Protein AF-A0A1W1XNQ3-F1 (afdb_monomer_lite)

Sequence (51 aa):
SGQVRVTTTMVNDEGQMIHIRNTSEPEPIHVQIYNALGLPRSPLKRVLSID

Foldseek 3Di:
DAKDKDWDWDADPVRDIDIDIDIDQGDPVLVVVCVVVVHDRDPDDDDPDDD

Structure (mmCIF, N/CA/C/O backbone):
data_AF-A0A1W1XNQ3-F1
#
_entry.id   AF-A0A1W1XNQ3-F1
#
loop_
_atom_site.group_PDB
_atom_site.id
_atom_site.type_symbol
_atom_site.label_atom_id
_atom_site.label_alt_id
_atom_site.label_comp_id
_atom_site.label_asym_id
_atom_site.label_entity_id
_atom_site.label_seq_id
_atom_site.pdbx_PDB_ins_code
_atom_site.Cartn_x
_atom_site.Cartn_y
_atom_site.Cartn_z
_atom_site.occupancy
_atom_site.B_iso_or_equiv
_atom_site.auth_seq_id
_atom_site.auth_comp_id
_atom_site.auth_asym_id
_atom_site.auth_atom_id
_atom_site.pdbx_PDB_model_num
ATOM 1 N N . SER A 1 1 ? 10.204 15.264 -6.908 1.00 64.94 1 SER A N 1
ATOM 2 C CA . SER A 1 1 ? 9.059 14.651 -6.214 1.00 64.94 1 SER A CA 1
ATOM 3 C C . SER A 1 1 ? 9.516 13.279 -5.724 1.00 64.94 1 SER A C 1
ATOM 5 O O . SER A 1 1 ? 10.575 12.840 -6.156 1.00 64.94 1 SER A O 1
ATOM 7 N N . GLY A 1 2 ? 8.861 12.684 -4.730 1.00 81.62 2 GLY A N 1
ATOM 8 C CA . GLY A 1 2 ? 9.301 11.429 -4.112 1.00 81.62 2 GLY A CA 1
ATOM 9 C C . GLY A 1 2 ? 8.110 10.559 -3.731 1.00 81.62 2 GLY A C 1
ATOM 10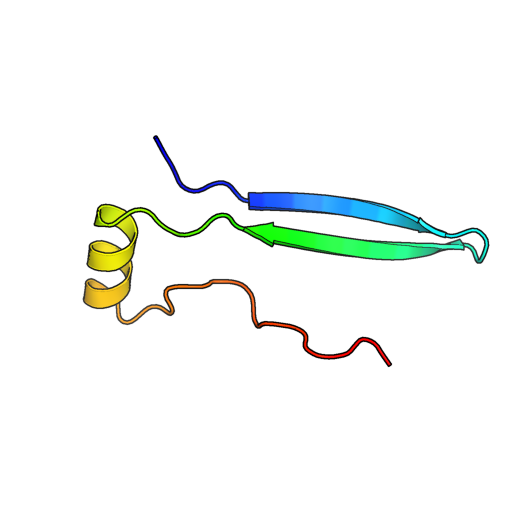 O O . GLY A 1 2 ? 6.982 11.044 -3.667 1.00 81.62 2 GLY A O 1
ATOM 11 N N . GLN A 1 3 ? 8.353 9.275 -3.472 1.00 86.69 3 GLN A N 1
ATOM 12 C CA . GLN A 1 3 ? 7.308 8.388 -2.965 1.00 86.69 3 GLN A CA 1
ATOM 13 C C . GLN A 1 3 ? 7.004 8.707 -1.494 1.00 86.69 3 GLN A C 1
ATOM 15 O O . GLN A 1 3 ? 7.918 8.894 -0.690 1.00 86.69 3 GLN A O 1
ATOM 20 N N . VAL A 1 4 ? 5.721 8.743 -1.131 1.00 88.88 4 VAL A N 1
ATOM 21 C CA . VAL A 1 4 ? 5.265 9.084 0.223 1.00 88.88 4 VAL A CA 1
ATOM 22 C C . VAL A 1 4 ? 4.530 7.903 0.845 1.00 88.88 4 VAL A C 1
ATOM 24 O O . VAL A 1 4 ? 3.730 7.234 0.194 1.00 88.88 4 VAL A O 1
ATOM 27 N N . ARG A 1 5 ? 4.767 7.670 2.140 1.00 89.31 5 ARG A N 1
ATOM 28 C CA . ARG A 1 5 ? 4.013 6.714 2.956 1.00 89.31 5 ARG A CA 1
ATOM 29 C C . ARG A 1 5 ? 3.351 7.430 4.123 1.00 89.31 5 ARG A C 1
ATOM 31 O O . ARG A 1 5 ? 4.022 8.128 4.876 1.00 89.31 5 ARG A O 1
ATOM 38 N N . VAL A 1 6 ? 2.059 7.185 4.305 1.00 90.88 6 VAL A N 1
ATOM 39 C CA . VAL A 1 6 ? 1.256 7.709 5.412 1.00 90.88 6 VAL A CA 1
ATOM 40 C C . VAL A 1 6 ? 0.829 6.548 6.302 1.00 90.88 6 VAL A C 1
ATOM 42 O O . VAL A 1 6 ? 0.392 5.503 5.820 1.00 90.88 6 VAL A O 1
ATOM 45 N N . THR A 1 7 ? 0.997 6.716 7.611 1.00 92.81 7 THR A N 1
ATOM 46 C CA . THR A 1 7 ? 0.472 5.793 8.622 1.00 92.81 7 THR A CA 1
ATOM 47 C C . THR A 1 7 ? -0.477 6.564 9.518 1.00 92.81 7 THR A C 1
ATOM 49 O O . THR A 1 7 ? -0.088 7.576 10.094 1.00 92.81 7 THR A O 1
ATOM 52 N N . THR A 1 8 ? -1.700 6.069 9.630 1.00 92.88 8 THR A N 1
ATOM 53 C CA . THR A 1 8 ? -2.750 6.624 10.473 1.00 92.88 8 THR A CA 1
ATOM 54 C C . THR A 1 8 ? -3.084 5.600 11.544 1.00 92.88 8 THR A C 1
ATOM 56 O O . THR A 1 8 ? -3.416 4.457 11.230 1.00 92.88 8 THR A O 1
ATOM 59 N N . THR A 1 9 ? -2.990 6.014 12.803 1.00 94.75 9 THR A N 1
ATOM 60 C CA . THR A 1 9 ? -3.436 5.217 13.946 1.00 94.75 9 THR A CA 1
ATOM 61 C C . THR A 1 9 ? -4.716 5.829 14.489 1.00 94.75 9 THR A C 1
ATOM 63 O O . THR A 1 9 ? -4.787 7.039 14.696 1.00 94.75 9 THR A O 1
ATOM 66 N N . MET A 1 10 ? -5.721 4.992 14.703 1.00 94.12 10 MET A N 1
ATOM 67 C CA . MET A 1 10 ? -7.025 5.366 15.236 1.00 94.12 10 MET A CA 1
ATOM 68 C C . MET A 1 10 ? -7.376 4.437 16.391 1.00 94.12 10 MET A C 1
ATOM 70 O O . MET A 1 10 ? -6.971 3.277 16.398 1.00 94.12 10 MET A O 1
ATOM 74 N N . VAL A 1 11 ? -8.140 4.940 17.351 1.00 94.94 11 VAL A N 1
ATOM 75 C CA . VAL A 1 11 ? -8.771 4.123 18.390 1.00 94.94 11 VAL A CA 1
ATOM 76 C C . VAL A 1 11 ? -10.274 4.247 18.182 1.00 94.94 11 VAL A C 1
ATOM 78 O O . VAL A 1 11 ? -10.758 5.368 18.024 1.00 94.94 11 VAL A O 1
ATOM 81 N N . ASN A 1 12 ? -10.984 3.123 18.088 1.00 93.25 12 ASN A N 1
ATOM 82 C CA . ASN A 1 12 ? -12.444 3.137 17.974 1.00 93.25 12 ASN A CA 1
ATOM 83 C C . ASN A 1 12 ? -13.107 3.236 19.359 1.00 93.25 12 ASN A C 1
ATOM 85 O O . ASN A 1 12 ? -12.439 3.156 20.391 1.00 93.25 12 ASN A O 1
ATOM 89 N N . ASP A 1 13 ? -14.430 3.375 19.379 1.00 96.56 13 ASP A N 1
ATOM 90 C CA . ASP A 1 13 ? -15.198 3.502 20.624 1.00 96.56 13 ASP A CA 1
ATOM 91 C C . ASP A 1 13 ? -15.152 2.228 21.494 1.00 96.56 13 ASP A C 1
ATOM 93 O O . ASP A 1 13 ? -15.378 2.290 22.700 1.00 96.56 13 ASP A O 1
ATOM 97 N N . GLU A 1 14 ? -14.789 1.079 20.910 1.00 96.00 14 GLU A N 1
ATOM 98 C CA . GLU A 1 14 ? -14.539 -0.187 21.619 1.00 96.00 14 GLU A CA 1
ATOM 99 C C . GLU A 1 14 ? -13.127 -0.262 22.238 1.00 96.00 14 GLU A C 1
ATOM 101 O O . GLU A 1 14 ? -12.756 -1.271 22.840 1.00 96.00 14 GLU A O 1
ATOM 106 N N . GLY A 1 15 ? -12.310 0.784 22.084 1.00 95.06 15 GLY A N 1
ATOM 107 C CA . GLY A 1 15 ? -10.931 0.835 22.574 1.00 95.06 15 GLY A CA 1
ATOM 108 C C . GLY A 1 15 ? -9.927 0.040 21.729 1.00 95.06 15 GLY A C 1
ATOM 109 O O . GLY A 1 15 ? -8.772 -0.113 22.130 1.00 95.06 15 GLY A O 1
ATOM 110 N N . GLN A 1 16 ? -10.324 -0.461 20.557 1.00 94.31 16 GLN A N 1
ATOM 111 C CA . GLN A 1 16 ? -9.443 -1.190 19.645 1.00 94.31 16 GLN A CA 1
ATOM 112 C C . GLN A 1 16 ? -8.565 -0.222 18.848 1.00 94.31 16 GLN A C 1
ATOM 114 O O . GLN A 1 16 ? -9.031 0.793 18.328 1.00 94.31 16 GLN A O 1
ATOM 119 N N . MET A 1 17 ? -7.285 -0.568 18.703 1.00 94.69 17 MET A N 1
ATOM 120 C CA . MET A 1 17 ? -6.317 0.226 17.948 1.00 94.69 17 MET A CA 1
ATOM 121 C C . MET A 1 17 ? -6.241 -0.228 16.485 1.00 94.69 17 MET A C 1
ATOM 123 O O . MET A 1 17 ? -5.768 -1.323 16.180 1.00 94.69 17 MET A O 1
ATOM 127 N N . ILE A 1 18 ? -6.642 0.651 15.572 1.00 92.31 18 ILE A N 1
ATOM 128 C CA . ILE A 1 18 ? -6.647 0.431 14.125 1.00 92.31 18 ILE A CA 1
ATOM 129 C C . ILE A 1 18 ? -5.431 1.126 13.506 1.00 92.31 18 ILE A C 1
ATOM 131 O O . ILE A 1 18 ? -5.208 2.320 13.709 1.00 92.31 18 ILE A O 1
ATOM 135 N N . HIS A 1 19 ? -4.659 0.383 12.711 1.00 90.56 19 HIS A N 1
ATOM 136 C CA . HIS A 1 19 ? -3.502 0.901 11.980 1.00 90.56 19 HIS A CA 1
ATOM 137 C C . HIS A 1 19 ? -3.757 0.865 10.474 1.00 90.56 19 HIS A C 1
ATOM 139 O O . HIS A 1 19 ? -3.745 -0.201 9.860 1.00 90.56 19 HIS A O 1
ATOM 145 N N . ILE A 1 20 ? -3.915 2.035 9.861 1.00 88.38 20 ILE A N 1
ATOM 146 C CA . ILE A 1 20 ? -4.071 2.181 8.413 1.00 88.38 20 ILE A CA 1
ATOM 147 C C . ILE A 1 20 ? -2.746 2.669 7.832 1.00 88.38 20 ILE A C 1
ATOM 149 O O . ILE A 1 20 ? -2.187 3.675 8.265 1.00 88.38 20 ILE A O 1
ATOM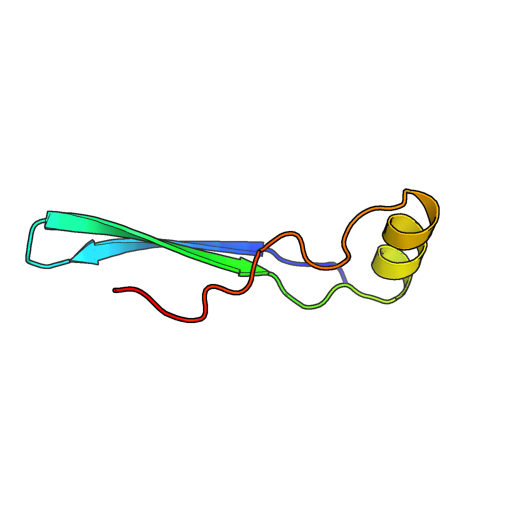 153 N N . ARG A 1 21 ? -2.218 1.955 6.836 1.00 89.25 21 ARG A N 1
ATOM 154 C CA . ARG A 1 21 ? -1.001 2.341 6.112 1.00 89.25 21 ARG A CA 1
ATOM 155 C C . ARG A 1 21 ? -1.335 2.488 4.642 1.00 89.25 21 ARG A C 1
ATOM 157 O O . ARG A 1 21 ? -1.860 1.556 4.045 1.00 89.25 21 ARG A O 1
ATOM 164 N N . ASN A 1 22 ? -0.983 3.629 4.065 1.00 87.31 22 ASN A N 1
ATOM 165 C CA . ASN A 1 22 ? -1.113 3.876 2.637 1.00 87.31 22 ASN A CA 1
ATOM 166 C C . ASN A 1 22 ? 0.218 4.373 2.063 1.00 87.31 22 ASN A C 1
ATOM 168 O O . ASN A 1 22 ? 0.957 5.096 2.730 1.00 87.31 22 ASN A O 1
ATOM 172 N N . THR A 1 23 ? 0.534 3.979 0.833 1.00 87.56 23 THR A N 1
ATOM 173 C CA . THR A 1 23 ? 1.750 4.410 0.129 1.00 87.56 23 THR A CA 1
ATOM 174 C C . THR A 1 23 ? 1.343 4.935 -1.237 1.00 87.56 23 THR A C 1
ATOM 176 O 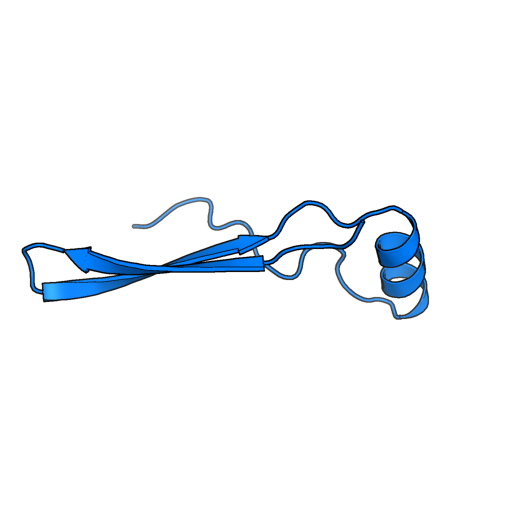O . THR A 1 23 ? 0.500 4.328 -1.891 1.00 87.56 23 THR A O 1
ATOM 179 N N . SER A 1 24 ? 1.911 6.062 -1.661 1.00 88.69 24 SER A N 1
ATOM 180 C CA . SER A 1 24 ? 1.693 6.577 -3.009 1.00 88.69 24 SER A CA 1
ATOM 181 C C . SER A 1 24 ? 2.304 5.641 -4.053 1.00 88.69 24 SER A C 1
ATOM 183 O O . SER A 1 24 ? 3.248 4.893 -3.767 1.00 88.69 24 SER A O 1
ATOM 185 N N . GLU A 1 25 ? 1.818 5.736 -5.287 1.00 87.38 25 GLU A N 1
ATOM 186 C CA . GLU A 1 25 ? 2.445 5.041 -6.409 1.00 87.38 25 GLU A CA 1
ATOM 187 C C . GLU A 1 25 ? 3.925 5.457 -6.542 1.00 87.38 25 GLU A C 1
ATOM 189 O O . GLU A 1 25 ? 4.260 6.637 -6.356 1.00 87.38 25 GLU A O 1
ATOM 194 N N . PRO A 1 26 ? 4.837 4.508 -6.810 1.00 89.38 26 PRO A N 1
ATOM 195 C CA . PRO A 1 26 ? 6.244 4.810 -7.013 1.00 89.38 26 PRO A CA 1
ATOM 196 C C . PRO A 1 26 ? 6.469 5.527 -8.349 1.00 89.38 26 PRO A C 1
ATOM 198 O O . PRO A 1 26 ? 6.001 5.089 -9.397 1.00 89.38 26 PRO A O 1
ATOM 201 N N . GLU A 1 27 ? 7.257 6.604 -8.334 1.00 90.06 27 GLU A N 1
ATOM 202 C CA . GLU A 1 27 ? 7.704 7.253 -9.579 1.00 90.06 27 GLU A CA 1
ATOM 203 C C . GLU A 1 27 ? 8.580 6.321 -10.448 1.00 90.06 27 GLU A C 1
ATOM 205 O O . GLU A 1 27 ? 9.191 5.384 -9.918 1.00 90.06 27 GLU A O 1
ATOM 210 N N . PRO A 1 28 ? 8.730 6.592 -11.763 1.00 91.50 28 PRO A N 1
ATOM 211 C CA . PRO A 1 28 ? 9.445 5.704 -12.684 1.00 91.50 28 PRO A CA 1
ATOM 212 C C . PRO A 1 28 ? 10.872 5.338 -12.257 1.00 91.50 28 PRO A C 1
ATOM 214 O O . PRO A 1 28 ? 11.296 4.201 -12.461 1.00 91.50 28 PRO A O 1
ATOM 217 N N . ILE A 1 29 ? 11.607 6.264 -11.631 1.00 91.31 29 ILE A N 1
ATOM 218 C CA . ILE A 1 29 ? 12.963 5.993 -11.135 1.00 91.31 29 ILE A CA 1
ATOM 219 C C . ILE A 1 29 ? 12.967 4.951 -10.009 1.00 91.31 29 ILE A C 1
ATOM 221 O O . ILE A 1 29 ? 13.798 4.045 -10.008 1.00 91.31 29 ILE A O 1
ATOM 225 N N . HIS A 1 30 ? 11.995 5.009 -9.095 1.00 90.38 30 HIS A N 1
ATOM 226 C CA . HIS A 1 30 ? 11.851 4.020 -8.030 1.00 90.38 30 HIS A CA 1
ATOM 227 C C . HIS A 1 30 ? 11.541 2.643 -8.623 1.00 90.38 30 HIS A C 1
ATOM 229 O O . HIS A 1 30 ? 12.139 1.652 -8.220 1.00 90.38 30 HIS A O 1
ATOM 235 N N . VAL A 1 31 ? 10.678 2.582 -9.646 1.00 91.19 31 VAL A N 1
ATOM 236 C CA . VAL A 1 31 ? 10.358 1.333 -10.355 1.00 91.19 31 VAL A CA 1
ATOM 237 C C . VAL A 1 31 ? 11.599 0.715 -11.004 1.00 91.19 31 VAL A C 1
ATOM 239 O O . VAL A 1 31 ? 11.775 -0.501 -10.925 1.00 91.19 31 VAL A O 1
ATOM 242 N N . GLN A 1 32 ? 12.469 1.522 -11.621 1.00 93.81 32 GLN A N 1
ATOM 243 C CA . GLN A 1 32 ? 13.728 1.034 -12.196 1.00 93.81 32 GLN A CA 1
ATOM 244 C C . GLN A 1 32 ? 14.636 0.423 -11.124 1.00 93.81 32 GLN A C 1
ATOM 246 O O . GLN A 1 32 ? 15.136 -0.684 -11.315 1.00 93.81 32 GLN A O 1
ATOM 251 N N . ILE A 1 33 ? 14.784 1.099 -9.981 1.00 92.50 33 ILE A N 1
ATOM 252 C CA . ILE A 1 33 ? 15.570 0.604 -8.844 1.00 92.50 33 ILE A CA 1
ATOM 253 C C . ILE A 1 33 ? 14.975 -0.703 -8.308 1.00 92.50 33 ILE A C 1
ATOM 255 O O . ILE A 1 33 ? 15.698 -1.680 -8.134 1.00 92.50 33 ILE A O 1
ATOM 259 N N . TYR A 1 34 ? 13.659 -0.763 -8.091 1.00 91.88 34 TYR A N 1
ATOM 260 C CA . TYR A 1 34 ? 12.999 -1.973 -7.598 1.00 91.88 34 TYR A CA 1
ATOM 261 C C . TYR A 1 34 ? 13.173 -3.148 -8.553 1.00 91.88 34 TYR A C 1
ATOM 263 O O . TYR A 1 34 ? 13.522 -4.235 -8.108 1.00 91.88 34 TYR A O 1
ATOM 271 N N . ASN A 1 35 ? 13.009 -2.931 -9.861 1.00 93.00 35 ASN A N 1
ATOM 272 C CA . ASN A 1 35 ? 13.230 -3.980 -10.853 1.00 93.00 35 ASN A CA 1
ATOM 273 C C . ASN A 1 35 ? 14.693 -4.459 -10.853 1.00 93.00 35 ASN A C 1
ATOM 275 O O . ASN A 1 35 ? 14.926 -5.663 -10.897 1.00 93.00 35 ASN A O 1
ATOM 279 N N . ALA A 1 36 ? 15.665 -3.542 -10.768 1.00 95.94 36 ALA A N 1
ATOM 280 C CA . ALA A 1 36 ? 17.089 -3.883 -10.727 1.00 95.94 36 ALA A CA 1
ATOM 281 C C . ALA A 1 36 ? 17.467 -4.698 -9.478 1.00 95.94 36 ALA A C 1
ATOM 283 O O . ALA A 1 36 ? 18.343 -5.556 -9.541 1.00 95.94 36 ALA A O 1
ATOM 284 N N . LEU A 1 37 ? 16.782 -4.452 -8.358 1.00 94.94 37 LEU A N 1
ATOM 285 C CA . LEU A 1 37 ? 16.971 -5.170 -7.097 1.00 94.94 37 LEU A CA 1
ATOM 286 C C . LEU A 1 37 ? 16.064 -6.405 -6.948 1.00 94.94 37 LEU A C 1
ATOM 288 O O . LEU A 1 37 ? 16.137 -7.087 -5.929 1.00 94.94 37 LEU A O 1
ATOM 292 N N . GLY A 1 38 ? 15.185 -6.688 -7.917 1.00 92.94 38 GLY A N 1
ATOM 293 C CA . GLY A 1 38 ? 14.196 -7.768 -7.816 1.00 92.94 38 GLY A CA 1
ATOM 294 C C . GLY A 1 38 ? 13.154 -7.563 -6.706 1.00 92.94 38 GLY A C 1
ATOM 295 O O . GLY A 1 38 ? 12.586 -8.531 -6.204 1.00 92.94 38 GLY A O 1
ATOM 296 N N . LEU A 1 39 ? 12.911 -6.316 -6.296 1.00 90.00 39 LEU A N 1
ATOM 297 C CA . LEU A 1 39 ? 11.979 -5.966 -5.228 1.00 90.00 39 LEU A CA 1
ATOM 298 C C . LEU A 1 39 ? 10.553 -5.754 -5.762 1.00 90.00 39 LEU A C 1
ATOM 300 O O . LEU A 1 39 ? 10.363 -5.258 -6.878 1.00 90.00 39 LEU A O 1
ATOM 304 N N . PRO A 1 40 ? 9.521 -6.070 -4.958 1.00 86.19 40 PRO A N 1
ATOM 305 C CA . PRO A 1 40 ? 8.149 -5.736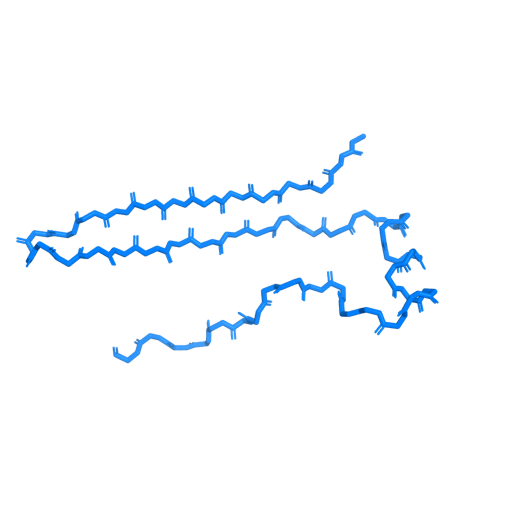 -5.305 1.00 86.19 40 PRO A CA 1
ATOM 306 C C . PRO A 1 40 ? 7.965 -4.215 -5.365 1.00 86.19 40 PRO A C 1
ATOM 308 O O . PRO A 1 40 ? 8.425 -3.478 -4.496 1.00 86.19 40 PRO A O 1
ATOM 311 N N . ARG A 1 41 ? 7.239 -3.745 -6.385 1.00 82.38 41 ARG A N 1
ATOM 312 C CA . ARG A 1 41 ? 6.994 -2.309 -6.616 1.00 82.38 41 ARG A CA 1
ATOM 313 C C . A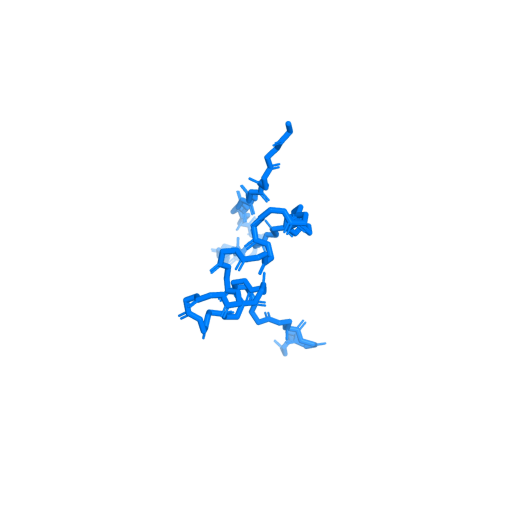RG A 1 41 ? 6.066 -1.680 -5.576 1.00 82.38 41 ARG A C 1
ATOM 315 O O . ARG A 1 41 ? 6.160 -0.484 -5.326 1.00 82.38 41 ARG A O 1
ATOM 322 N N . SER A 1 42 ? 5.181 -2.483 -4.982 1.00 76.00 42 SER A N 1
ATOM 323 C CA . SER A 1 42 ? 4.334 -2.064 -3.866 1.00 76.00 42 SER A CA 1
ATOM 324 C C . SER A 1 42 ? 4.811 -2.736 -2.577 1.00 76.00 42 SER A C 1
ATOM 326 O O . SER A 1 42 ? 4.806 -3.969 -2.505 1.00 76.00 42 SER A O 1
ATOM 328 N N . PRO A 1 43 ? 5.189 -1.964 -1.544 1.00 71.81 43 PRO A N 1
ATOM 329 C CA . PRO A 1 43 ? 5.595 -2.518 -0.255 1.00 71.81 43 PRO A CA 1
ATOM 330 C C . PRO A 1 43 ? 4.408 -3.042 0.567 1.00 71.81 43 PRO A C 1
ATOM 332 O O . PRO A 1 43 ? 4.602 -3.813 1.505 1.00 71.81 43 PRO A O 1
ATOM 335 N N . LEU A 1 44 ? 3.178 -2.626 0.246 1.00 73.81 44 LEU A N 1
ATOM 336 C CA . LEU A 1 44 ? 1.972 -3.047 0.952 1.00 73.81 44 LEU A CA 1
ATOM 337 C C . LEU A 1 44 ? 1.234 -4.109 0.133 1.00 73.81 44 LEU A C 1
ATOM 339 O O . LEU A 1 44 ? 0.930 -3.910 -1.045 1.00 73.81 44 LEU A O 1
ATOM 343 N N . LYS A 1 45 ? 0.904 -5.234 0.775 1.00 69.38 45 LYS A N 1
ATOM 344 C CA . LYS A 1 45 ? -0.069 -6.179 0.220 1.00 69.38 45 LYS A CA 1
ATOM 345 C C . LYS A 1 45 ? -1.448 -5.522 0.253 1.00 69.38 45 LYS A C 1
ATOM 347 O O . LYS A 1 45 ? -1.839 -4.960 1.273 1.00 69.38 45 LYS A O 1
ATOM 352 N N . ARG A 1 46 ? -2.183 -5.608 -0.856 1.00 63.12 46 ARG A N 1
ATOM 353 C CA . ARG A 1 46 ? -3.579 -5.169 -0.920 1.00 63.12 46 ARG A CA 1
ATOM 354 C C . ARG A 1 46 ? -4.408 -6.065 0.002 1.00 63.12 46 ARG A C 1
ATOM 356 O O . ARG A 1 46 ? -4.557 -7.250 -0.280 1.00 63.12 46 ARG A O 1
ATOM 363 N N . VAL A 1 47 ? -4.914 -5.508 1.096 1.00 65.56 47 VAL A N 1
ATOM 364 C CA . VAL A 1 47 ? -5.906 -6.177 1.946 1.00 65.56 47 VAL A CA 1
ATOM 365 C C . VAL A 1 47 ? -7.256 -6.021 1.242 1.00 65.56 47 VAL A C 1
ATOM 367 O O . VAL A 1 47 ? -7.700 -4.897 1.021 1.00 65.56 47 VAL A O 1
ATOM 370 N N . LEU A 1 48 ? -7.837 -7.131 0.775 1.00 59.34 48 LEU A N 1
ATOM 371 C CA . LEU A 1 48 ? -9.088 -7.142 -0.003 1.00 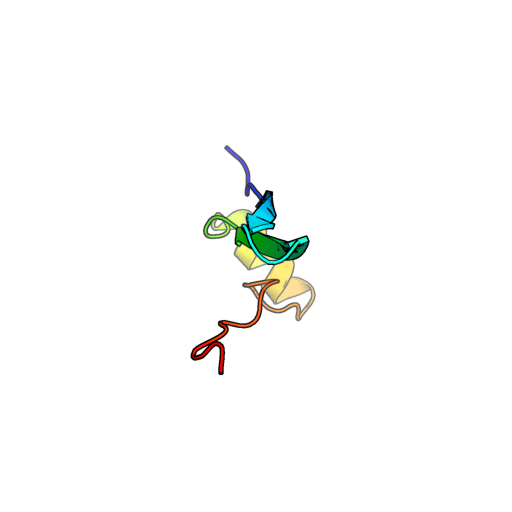59.34 48 LEU A CA 1
ATOM 372 C C . LEU A 1 48 ? -10.338 -7.243 0.882 1.00 59.34 48 LEU A C 1
ATOM 374 O O . LEU A 1 48 ? -11.402 -6.800 0.460 1.00 59.34 48 LEU A O 1
ATOM 378 N N . SER A 1 49 ? -10.199 -7.769 2.098 1.00 45.06 49 SER A N 1
ATOM 379 C CA . SER A 1 49 ? -11.237 -7.785 3.125 1.00 45.06 49 SER A CA 1
ATOM 380 C C . SER A 1 49 ? -10.604 -7.620 4.503 1.00 45.06 49 SER A C 1
ATOM 382 O O . SER A 1 49 ? -9.482 -8.069 4.749 1.00 45.06 49 SER A O 1
ATOM 384 N N . ILE A 1 50 ? -11.320 -6.921 5.374 1.00 60.31 50 ILE A N 1
ATOM 385 C CA . ILE A 1 50 ? -11.121 -6.959 6.818 1.00 60.31 50 ILE A CA 1
ATOM 386 C C . ILE A 1 50 ? -12.353 -7.722 7.304 1.00 60.31 50 ILE A C 1
ATOM 388 O O . ILE A 1 50 ? -13.462 -7.237 7.076 1.00 60.31 50 ILE A O 1
ATOM 392 N N . ASP A 1 51 ? -12.147 -8.939 7.807 1.00 52.69 51 ASP A N 1
ATOM 393 C CA . ASP A 1 51 ? -13.212 -9.785 8.367 1.00 52.69 51 ASP A CA 1
ATOM 394 C C . ASP A 1 51 ? -13.712 -9.232 9.710 1.00 52.69 51 ASP A C 1
ATOM 396 O O . ASP A 1 51 ? -12.877 -8.665 10.459 1.00 52.69 51 ASP A O 1
#

pLDDT: mean 85.25, std 12.35, range [45.06, 96.56]

Organism: NCBI:txid1121390

Secondary structure (DSSP, 8-state):
----EEEEEEE-TT--EEEEEEEPPPPHHHHHHHHHTT--S-SS-------

Radius of gyration: 14.76 Å; chains: 1; bounding box: 32×24×35 Å